Protein AF-A0A225URV4-F1 (afdb_monomer_lite)

pLDDT: mean 76.39, std 14.03, range [32.53, 90.62]

Foldseek 3Di:
DPPPPPQQPDQAADALDQPDDLVVSLVSLLVSCVVVVHDDDQQDLVSLVSSLVRYDPPVVVVSVVCVVPDDSNQSGNNNSSVVSCVPSVVVNVVVVVVVVVVVVVVVVVVVVCCVVDVDPPDDDD

Radius of gyration: 22.77 Å; chains: 1; bounding box: 64×32×61 Å

Structure (mmCIF, N/CA/C/O backbone):
data_AF-A0A225URV4-F1
#
_entry.id   AF-A0A225URV4-F1
#
loop_
_atom_site.group_PDB
_atom_site.id
_atom_site.type_symbol
_atom_site.label_atom_id
_atom_site.label_alt_id
_atom_site.label_comp_id
_atom_site.label_asym_id
_atom_site.label_entity_id
_atom_site.label_seq_id
_atom_site.pdbx_PDB_ins_code
_atom_site.Cartn_x
_atom_site.Cartn_y
_atom_site.Cartn_z
_atom_site.occupancy
_atom_site.B_iso_or_equiv
_atom_site.auth_seq_id
_atom_site.auth_comp_id
_atom_site.auth_asym_id
_atom_site.auth_atom_id
_atom_site.pdbx_PDB_model_num
ATOM 1 N N . MET A 1 1 ? -14.353 -12.196 22.538 1.00 32.53 1 MET A N 1
ATOM 2 C CA . MET A 1 1 ? -13.640 -13.007 21.527 1.00 32.53 1 MET A CA 1
ATOM 3 C C . MET A 1 1 ? -13.315 -12.095 20.354 1.00 32.53 1 MET A C 1
ATOM 5 O O . MET A 1 1 ? -14.232 -11.710 19.645 1.00 32.53 1 MET A O 1
ATOM 9 N N . ALA A 1 2 ? -12.063 -11.655 20.204 1.00 39.47 2 ALA A N 1
ATOM 10 C CA . ALA A 1 2 ? -11.672 -10.851 19.047 1.00 39.47 2 ALA A CA 1
ATOM 11 C C . ALA A 1 2 ? -11.680 -11.767 17.820 1.00 39.47 2 ALA A C 1
ATOM 13 O O . ALA A 1 2 ? -10.947 -12.759 17.798 1.00 39.47 2 ALA A O 1
ATOM 14 N N . ALA A 1 3 ? -12.541 -11.480 16.843 1.00 40.75 3 ALA A N 1
ATOM 15 C CA . ALA A 1 3 ? -12.496 -12.141 15.551 1.00 40.75 3 ALA A CA 1
ATOM 16 C C . ALA A 1 3 ? -11.100 -11.886 14.975 1.00 40.75 3 ALA A C 1
ATOM 18 O O . ALA A 1 3 ? -10.794 -10.780 14.538 1.00 40.75 3 ALA A O 1
ATOM 19 N N . ARG A 1 4 ? -10.214 -12.883 15.068 1.00 48.31 4 ARG A N 1
ATOM 20 C CA . ARG A 1 4 ? -8.919 -12.855 14.394 1.00 48.31 4 ARG A CA 1
ATOM 21 C C . ARG A 1 4 ? -9.237 -12.724 12.914 1.00 48.31 4 ARG A C 1
ATOM 23 O O . ARG A 1 4 ? -9.689 -13.693 12.308 1.00 48.31 4 ARG A O 1
ATOM 30 N N . THR A 1 5 ? -9.073 -11.518 12.376 1.00 53.69 5 THR A N 1
ATOM 31 C CA . THR A 1 5 ? -9.193 -11.220 10.952 1.00 53.69 5 THR A CA 1
ATOM 32 C C . THR A 1 5 ? -8.384 -12.277 10.217 1.00 53.69 5 THR A C 1
ATOM 34 O O . THR A 1 5 ? -7.171 -12.372 10.406 1.00 53.69 5 THR A O 1
ATOM 37 N N . ARG A 1 6 ? -9.066 -13.167 9.495 1.00 56.00 6 ARG A N 1
ATOM 38 C CA . ARG A 1 6 ? -8.436 -14.315 8.847 1.00 56.00 6 ARG A CA 1
ATOM 39 C C . ARG A 1 6 ? -7.643 -13.757 7.672 1.00 56.00 6 ARG A C 1
ATOM 41 O O . ARG A 1 6 ? -8.206 -13.487 6.619 1.00 56.00 6 ARG A O 1
ATOM 48 N N . VAL A 1 7 ? -6.361 -13.483 7.900 1.00 58.94 7 VAL A N 1
ATOM 49 C CA . VAL A 1 7 ? -5.450 -13.025 6.850 1.00 58.94 7 VAL A CA 1
ATOM 50 C C . VAL A 1 7 ? -5.425 -14.119 5.777 1.00 58.94 7 VAL A C 1
ATOM 52 O O . VAL A 1 7 ? -5.193 -15.282 6.129 1.00 58.94 7 VAL A O 1
ATOM 55 N N . PRO A 1 8 ? -5.704 -13.796 4.502 1.00 65.44 8 PRO A N 1
ATOM 56 C CA . PRO A 1 8 ? -5.599 -14.765 3.420 1.00 65.44 8 PRO A CA 1
ATOM 57 C C . PRO A 1 8 ? -4.207 -15.406 3.427 1.00 65.44 8 PRO A C 1
ATOM 59 O O . PRO A 1 8 ? -3.199 -14.710 3.494 1.00 65.44 8 PRO A O 1
ATOM 62 N N . SER A 1 9 ? -4.127 -16.736 3.371 1.00 62.25 9 SER A N 1
ATOM 63 C CA . SER A 1 9 ? -2.851 -17.457 3.503 1.00 62.25 9 SER A CA 1
ATOM 64 C C . SER A 1 9 ? -1.905 -17.279 2.307 1.00 62.25 9 SER A C 1
ATOM 66 O O . SER A 1 9 ? -0.751 -17.686 2.383 1.00 62.25 9 SER A O 1
ATOM 68 N N . SER A 1 10 ? -2.381 -16.695 1.204 1.00 70.81 10 SER A N 1
ATOM 69 C CA . SER A 1 10 ? -1.645 -16.537 -0.054 1.00 70.81 10 SER A CA 1
ATOM 70 C C . SER A 1 10 ? -1.669 -15.090 -0.558 1.00 70.81 10 SER A C 1
ATOM 72 O O . SER A 1 10 ? -2.104 -14.826 -1.680 1.00 70.81 10 SER A O 1
ATOM 74 N N . LEU A 1 11 ? -1.251 -14.135 0.275 1.00 81.00 11 LEU A N 1
ATOM 75 C CA . LEU A 1 11 ? -1.107 -12.749 -0.173 1.00 81.00 11 LEU A CA 1
ATOM 76 C C . LEU A 1 11 ? 0.189 -12.576 -0.983 1.00 81.00 11 LEU A C 1
ATOM 78 O O . LEU A 1 11 ? 1.237 -13.081 -0.565 1.00 81.00 11 LEU A O 1
ATOM 82 N N . PRO A 1 12 ? 0.145 -11.861 -2.119 1.00 84.38 12 PRO A N 1
ATOM 83 C CA . PRO A 1 12 ? 1.344 -11.515 -2.870 1.00 84.38 12 PRO A CA 1
ATOM 84 C C . PRO A 1 12 ? 2.250 -10.618 -2.028 1.00 84.38 12 PRO A C 1
ATOM 86 O O . PRO A 1 12 ? 1.794 -9.645 -1.424 1.00 84.38 12 PRO A O 1
ATOM 89 N N . LYS A 1 13 ? 3.544 -10.935 -1.991 1.00 87.06 13 LYS A N 1
ATOM 90 C CA . LYS A 1 13 ? 4.522 -10.126 -1.262 1.00 87.06 13 LYS A CA 1
ATOM 91 C C . LYS A 1 13 ? 4.886 -8.880 -2.055 1.00 87.06 13 LYS A C 1
ATOM 93 O O . LYS A 1 13 ? 5.213 -8.987 -3.233 1.00 87.06 13 LYS A O 1
ATOM 98 N N . PHE A 1 14 ? 4.910 -7.730 -1.390 1.00 86.94 14 PHE A N 1
ATOM 99 C CA . PHE A 1 14 ? 5.365 -6.475 -1.989 1.00 86.94 14 PHE A CA 1
ATOM 100 C C . PHE A 1 14 ? 6.654 -6.002 -1.347 1.00 86.94 14 PHE A C 1
ATOM 102 O O . PHE A 1 14 ? 6.707 -5.797 -0.135 1.00 86.94 14 PHE A O 1
ATOM 109 N N . THR A 1 15 ? 7.695 -5.819 -2.156 1.00 82.88 15 THR A N 1
ATOM 110 C CA . THR A 1 15 ? 8.992 -5.352 -1.658 1.00 82.88 15 THR A CA 1
ATOM 111 C C . THR A 1 15 ? 9.175 -3.847 -1.832 1.00 82.88 15 THR A C 1
ATOM 113 O O . THR A 1 15 ? 9.977 -3.250 -1.116 1.00 82.88 15 THR A O 1
ATOM 116 N N . GLY A 1 16 ? 8.418 -3.214 -2.734 1.00 79.69 16 GLY A N 1
ATOM 117 C CA . GLY A 1 16 ? 8.551 -1.794 -3.061 1.00 79.69 16 GLY A CA 1
ATOM 118 C C . GLY A 1 16 ? 9.804 -1.489 -3.882 1.00 79.69 16 GLY A C 1
ATOM 119 O O . GLY A 1 16 ? 10.338 -0.382 -3.810 1.00 79.69 16 GLY A O 1
ATOM 120 N N . LYS A 1 17 ? 10.323 -2.482 -4.615 1.00 76.94 17 LYS A N 1
ATOM 121 C CA . LYS A 1 17 ? 11.524 -2.337 -5.448 1.00 76.94 17 LYS A CA 1
ATOM 122 C C . LYS A 1 17 ? 11.180 -1.782 -6.829 1.00 76.94 17 LYS A C 1
ATOM 124 O O . LYS A 1 17 ? 10.041 -1.815 -7.282 1.00 76.94 17 LYS A O 1
ATOM 129 N N . LYS A 1 18 ? 12.211 -1.303 -7.533 1.00 63.19 18 LYS A N 1
ATOM 130 C CA . LYS A 1 18 ? 12.106 -0.864 -8.929 1.00 63.19 18 LYS A CA 1
ATOM 131 C C . LYS A 1 18 ? 11.649 -2.038 -9.803 1.00 63.19 18 LYS A C 1
ATOM 133 O O . LYS A 1 18 ? 12.398 -2.997 -9.965 1.00 63.19 18 LYS A O 1
ATOM 138 N N . GLY A 1 19 ? 10.438 -1.940 -10.346 1.00 65.88 19 GLY A N 1
ATOM 139 C CA . GLY A 1 19 ? 9.797 -2.996 -11.137 1.00 65.88 19 GLY A CA 1
ATOM 140 C C . GLY A 1 19 ? 8.594 -3.654 -10.457 1.00 65.88 19 GLY A C 1
ATOM 141 O O . GLY A 1 19 ? 7.821 -4.297 -11.155 1.00 65.88 19 GLY A O 1
ATOM 142 N N . ASP A 1 20 ? 8.391 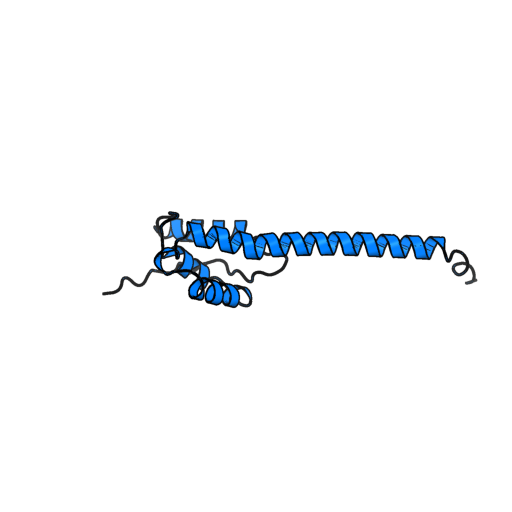-3.443 -9.151 1.00 75.69 20 ASP A N 1
ATOM 143 C CA . ASP A 1 20 ? 7.138 -3.828 -8.498 1.00 75.69 20 ASP A CA 1
ATOM 144 C C . ASP A 1 20 ? 6.027 -2.875 -8.976 1.00 75.69 20 ASP A C 1
ATOM 146 O O . ASP A 1 20 ? 6.122 -1.653 -8.806 1.00 75.69 20 ASP A O 1
ATOM 150 N N . ASP A 1 21 ? 4.971 -3.425 -9.579 1.00 82.44 21 ASP A N 1
ATOM 151 C CA . ASP A 1 21 ? 3.780 -2.656 -9.929 1.00 82.44 21 ASP A CA 1
ATOM 152 C C . ASP A 1 21 ? 2.853 -2.584 -8.711 1.00 82.44 21 ASP A C 1
ATOM 154 O O . ASP A 1 21 ? 2.195 -3.546 -8.309 1.00 82.44 21 ASP A O 1
ATOM 158 N N . VAL A 1 22 ? 2.831 -1.407 -8.092 1.00 85.31 22 VAL A N 1
ATOM 159 C CA . VAL A 1 22 ? 2.021 -1.139 -6.906 1.00 85.31 22 VAL A CA 1
ATOM 160 C C . VAL A 1 22 ? 0.516 -1.240 -7.188 1.00 85.31 22 VAL A C 1
ATOM 162 O O . VAL A 1 22 ? -0.239 -1.656 -6.308 1.00 85.31 22 VAL A O 1
ATOM 165 N N . ARG A 1 23 ? 0.065 -0.909 -8.406 1.00 87.38 23 ARG A N 1
ATOM 166 C CA . ARG A 1 23 ? -1.350 -1.005 -8.794 1.00 87.38 23 ARG A CA 1
ATOM 167 C C . ARG A 1 23 ? -1.747 -2.460 -8.964 1.00 87.38 23 ARG A C 1
ATOM 169 O O . ARG A 1 23 ? -2.799 -2.862 -8.469 1.00 87.38 23 ARG A O 1
ATOM 176 N N . GLU A 1 24 ? -0.895 -3.243 -9.622 1.00 88.00 24 GLU A N 1
ATOM 177 C CA . GLU A 1 24 ? -1.102 -4.683 -9.763 1.00 88.00 24 GLU A CA 1
ATOM 178 C C . GLU A 1 24 ? -1.137 -5.364 -8.392 1.00 88.00 24 GLU A C 1
ATOM 180 O O . GLU A 1 24 ? -2.053 -6.135 -8.103 1.00 88.00 24 GLU A O 1
ATOM 185 N N . TRP A 1 25 ? -0.192 -5.030 -7.512 1.00 89.50 25 TRP A N 1
ATOM 186 C CA . TRP A 1 25 ? -0.156 -5.593 -6.168 1.00 89.50 25 TRP A CA 1
ATOM 187 C C . TRP A 1 25 ? -1.418 -5.257 -5.360 1.00 89.50 25 TRP A C 1
ATOM 189 O O . TRP A 1 25 ? -2.033 -6.159 -4.786 1.00 89.50 25 TRP A O 1
ATOM 199 N N . LEU A 1 26 ? -1.856 -3.991 -5.357 1.00 89.88 26 LEU A N 1
ATOM 200 C CA . LEU A 1 26 ? -3.103 -3.586 -4.697 1.00 89.88 26 LEU A CA 1
ATOM 201 C C . LEU A 1 26 ? -4.305 -4.370 -5.239 1.00 89.88 26 LEU A C 1
ATOM 203 O O . LEU A 1 26 ? -5.111 -4.871 -4.456 1.00 89.88 26 LEU A O 1
ATOM 207 N N . PHE A 1 27 ? -4.391 -4.540 -6.558 1.00 88.88 27 PHE A N 1
ATOM 208 C CA . PHE A 1 27 ? -5.463 -5.305 -7.191 1.00 88.88 27 PHE A CA 1
ATOM 209 C C . PHE A 1 27 ? -5.458 -6.783 -6.770 1.00 88.88 27 PHE A C 1
ATOM 211 O O . PHE A 1 27 ? -6.510 -7.356 -6.475 1.00 88.88 27 PHE A O 1
ATOM 218 N N . GLN A 1 28 ? -4.283 -7.409 -6.681 1.00 88.75 28 GLN A N 1
ATOM 219 C CA . GLN A 1 28 ? -4.162 -8.792 -6.215 1.00 88.75 28 GLN A CA 1
ATOM 220 C C . GLN A 1 28 ? -4.567 -8.943 -4.737 1.00 88.75 28 GLN A C 1
ATOM 222 O O . GLN A 1 28 ? -5.227 -9.925 -4.388 1.00 88.75 28 GLN A O 1
ATOM 227 N N . ILE A 1 29 ? -4.237 -7.967 -3.880 1.00 88.38 29 ILE A N 1
ATOM 228 C CA . ILE A 1 29 ? -4.695 -7.925 -2.481 1.00 88.38 29 ILE A CA 1
ATOM 229 C C . ILE A 1 29 ? -6.221 -7.799 -2.414 1.00 88.38 29 ILE A C 1
ATOM 231 O O . ILE A 1 29 ? -6.864 -8.574 -1.703 1.00 88.38 29 ILE A O 1
ATOM 235 N N . GLU A 1 30 ? -6.822 -6.876 -3.171 1.00 89.94 30 GLU A N 1
ATOM 236 C CA . GLU A 1 30 ? -8.282 -6.710 -3.224 1.00 89.94 30 GLU A CA 1
ATOM 237 C C . GLU A 1 30 ? -8.975 -7.995 -3.687 1.00 89.94 30 GLU A C 1
ATOM 239 O O . GLU A 1 30 ? -9.971 -8.414 -3.094 1.00 89.94 30 GLU A O 1
ATOM 244 N N . ASN A 1 31 ? -8.427 -8.659 -4.707 1.00 88.56 31 ASN A N 1
ATOM 245 C CA . ASN A 1 31 ? -8.964 -9.915 -5.214 1.00 88.56 31 ASN A CA 1
ATOM 246 C C . ASN A 1 31 ? -8.849 -11.050 -4.183 1.00 88.56 31 ASN A C 1
ATOM 248 O O . ASN A 1 31 ? -9.826 -11.756 -3.933 1.00 88.56 31 ASN A O 1
ATOM 252 N N . ALA A 1 32 ? -7.695 -11.195 -3.524 1.00 86.75 32 ALA A N 1
ATOM 253 C CA . ALA A 1 32 ? -7.506 -12.183 -2.462 1.00 86.75 32 ALA A CA 1
ATOM 254 C C . ALA A 1 32 ? -8.479 -11.945 -1.296 1.00 86.75 32 ALA A C 1
ATOM 256 O O . ALA A 1 32 ? -9.126 -12.880 -0.822 1.00 86.75 32 ALA A O 1
ATOM 257 N N . CYS A 1 33 ? -8.646 -10.695 -0.869 1.00 86.88 33 CYS A N 1
ATOM 258 C CA . CYS A 1 33 ? -9.605 -10.316 0.165 1.00 86.88 33 CYS A CA 1
ATOM 259 C C . CYS A 1 33 ? -11.053 -10.614 -0.262 1.00 86.88 33 CYS A C 1
ATOM 261 O O . CYS A 1 33 ? -11.806 -11.207 0.513 1.00 86.88 33 CYS A O 1
ATOM 263 N N . ARG A 1 34 ? -11.425 -10.305 -1.511 1.00 86.25 34 ARG A N 1
ATOM 264 C CA . ARG A 1 34 ? -12.757 -10.590 -2.070 1.00 86.25 34 ARG A CA 1
ATOM 265 C C . ARG A 1 34 ? -13.066 -12.089 -2.101 1.00 86.25 34 ARG A C 1
ATOM 267 O O . ARG A 1 34 ? -14.154 -12.483 -1.691 1.00 86.25 34 ARG A O 1
ATOM 274 N N . ILE A 1 35 ? -12.111 -12.923 -2.522 1.00 85.88 35 ILE A N 1
ATOM 275 C CA . ILE A 1 35 ? -12.247 -14.394 -2.530 1.00 85.88 35 ILE A CA 1
ATOM 276 C C . ILE A 1 35 ? -12.462 -14.939 -1.108 1.00 85.88 35 ILE A C 1
ATOM 278 O O . ILE A 1 35 ? -13.188 -15.911 -0.918 1.00 85.88 35 ILE A O 1
ATOM 282 N N . ASN A 1 36 ? -11.884 -14.286 -0.098 1.00 82.19 36 ASN A N 1
ATOM 283 C CA . ASN A 1 36 ? -12.049 -14.647 1.313 1.00 82.19 36 ASN A CA 1
ATOM 284 C C . ASN A 1 36 ? -13.304 -14.030 1.967 1.00 82.19 36 ASN A C 1
ATOM 286 O O . ASN A 1 36 ? -13.475 -14.138 3.181 1.00 82.19 36 ASN A O 1
ATOM 290 N N . GLY A 1 37 ?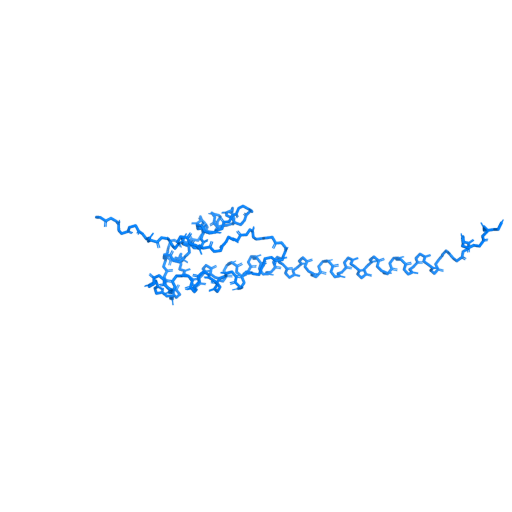 -14.185 -13.391 1.188 1.00 82.88 37 GLY A N 1
ATOM 291 C CA . GLY A 1 37 ? -15.429 -12.791 1.681 1.00 82.88 37 GLY A CA 1
ATOM 292 C C . GLY A 1 37 ? -15.243 -11.461 2.418 1.00 82.88 37 GLY A C 1
ATOM 293 O O . GLY A 1 37 ? -16.161 -11.007 3.100 1.00 82.88 37 GLY A O 1
ATOM 294 N N . ILE A 1 38 ? -14.074 -10.824 2.301 1.00 84.88 38 ILE A N 1
ATOM 295 C CA . ILE A 1 38 ? -13.809 -9.507 2.885 1.00 84.88 38 ILE A CA 1
ATOM 296 C C . ILE A 1 38 ? -14.369 -8.439 1.945 1.00 84.88 38 ILE A C 1
ATOM 298 O O . ILE A 1 38 ? -14.056 -8.402 0.753 1.00 84.88 38 ILE A O 1
ATOM 302 N N . ARG A 1 39 ? -15.201 -7.548 2.490 1.00 84.94 39 ARG A N 1
ATOM 303 C CA . ARG A 1 39 ? -15.822 -6.461 1.728 1.00 84.94 39 ARG A CA 1
ATOM 304 C C . ARG A 1 39 ? -14.769 -5.408 1.363 1.00 84.94 39 ARG A C 1
ATOM 306 O O . ARG A 1 39 ? -14.146 -4.825 2.249 1.00 84.94 39 ARG A O 1
ATOM 313 N N . ILE A 1 40 ? -14.561 -5.185 0.064 1.00 87.12 40 ILE A N 1
ATOM 314 C CA . ILE A 1 40 ? -13.612 -4.185 -0.448 1.00 87.12 40 ILE A CA 1
ATOM 315 C C . ILE A 1 40 ? -14.313 -2.834 -0.507 1.00 87.12 40 ILE A C 1
ATOM 317 O O . ILE A 1 40 ? -15.019 -2.543 -1.467 1.00 87.12 40 ILE A O 1
ATOM 321 N N . GLU A 1 41 ? -14.149 -2.045 0.548 1.00 88.69 41 GLU A N 1
ATOM 322 C CA . GLU A 1 41 ? -14.712 -0.702 0.665 1.00 88.69 41 GLU A CA 1
ATOM 323 C C . GLU A 1 41 ? -13.661 0.264 1.168 1.00 88.69 41 GLU A C 1
ATOM 325 O O . GLU A 1 41 ? -12.814 -0.098 1.984 1.00 88.69 41 GLU A O 1
ATOM 330 N N . ASP A 1 42 ? -13.761 1.512 0.725 1.00 86.31 42 ASP A N 1
ATOM 331 C CA . ASP A 1 42 ? -12.788 2.546 1.057 1.00 86.31 42 ASP A CA 1
ATOM 332 C C . ASP A 1 42 ? -12.736 2.819 2.555 1.00 86.31 42 ASP A C 1
ATOM 334 O O . ASP A 1 42 ? -11.653 3.045 3.074 1.00 86.31 42 ASP A O 1
ATOM 338 N N . ALA A 1 43 ? -13.866 2.701 3.257 1.00 86.50 43 ALA A N 1
ATOM 339 C CA . ALA A 1 43 ? -13.967 2.859 4.707 1.00 86.50 43 ALA A CA 1
ATOM 340 C C . ALA A 1 43 ? -13.449 1.646 5.510 1.00 86.50 43 ALA A C 1
ATOM 342 O O . ALA A 1 43 ? -13.433 1.685 6.740 1.00 86.50 43 ALA A O 1
ATOM 343 N N . ASN A 1 44 ? -13.044 0.551 4.855 1.00 86.00 44 ASN A N 1
ATOM 344 C CA . ASN A 1 44 ? -12.625 -0.661 5.552 1.00 86.00 44 ASN A CA 1
ATOM 345 C C . ASN A 1 44 ? -11.245 -0.473 6.203 1.00 86.00 44 ASN A C 1
ATOM 347 O O . ASN A 1 44 ? -10.236 -0.305 5.517 1.00 86.00 44 ASN A O 1
ATOM 351 N N . SER A 1 45 ? -11.199 -0.559 7.532 1.00 85.56 45 SER A N 1
ATOM 352 C CA . SER A 1 45 ? -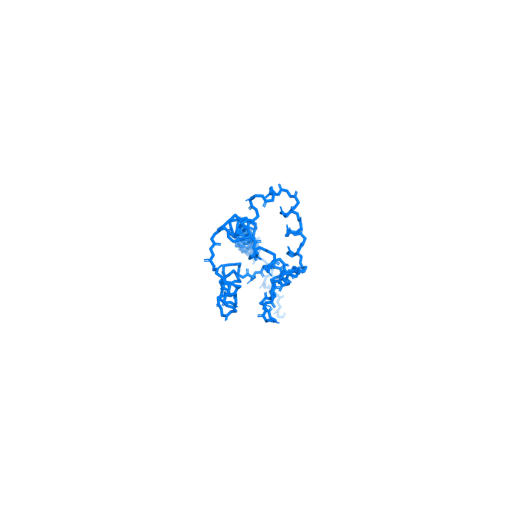9.977 -0.411 8.329 1.00 85.56 45 SER A CA 1
ATOM 353 C C . SER A 1 45 ? -9.154 -1.693 8.488 1.00 85.56 45 SER A C 1
ATOM 355 O O . SER A 1 45 ? -8.019 -1.659 8.961 1.00 85.56 45 SER A O 1
ATOM 357 N N . GLN A 1 46 ? -9.684 -2.844 8.070 1.00 85.25 46 GLN A N 1
ATOM 358 C CA . GLN A 1 46 ? -8.983 -4.127 8.141 1.00 85.25 46 GLN A CA 1
ATOM 359 C C . GLN A 1 46 ? -8.059 -4.352 6.938 1.00 85.25 46 GLN A C 1
ATOM 361 O O . GLN A 1 46 ? -7.026 -5.010 7.075 1.00 85.25 46 GLN A O 1
ATOM 366 N N . LEU A 1 47 ? -8.403 -3.801 5.769 1.00 87.19 47 LEU A N 1
ATOM 367 C CA . LEU A 1 47 ? -7.628 -3.984 4.536 1.00 87.19 47 LEU A CA 1
ATOM 368 C C . LEU A 1 47 ? -6.202 -3.416 4.617 1.00 87.19 47 LEU A C 1
ATOM 370 O O . LEU A 1 47 ? -5.289 -4.140 4.218 1.00 87.19 47 LEU A O 1
ATOM 374 N N . PRO A 1 48 ? -5.953 -2.214 5.183 1.00 88.88 48 PRO A N 1
ATOM 375 C CA . PRO A 1 48 ? -4.589 -1.720 5.376 1.00 88.88 48 PRO A CA 1
ATOM 376 C C . PRO A 1 48 ? -3.731 -2.666 6.223 1.00 88.88 48 PRO A C 1
ATOM 378 O O . PRO A 1 48 ? -2.569 -2.893 5.903 1.00 88.88 48 PRO A O 1
ATOM 381 N N . GLY A 1 49 ? -4.302 -3.282 7.265 1.00 87.56 49 GLY A N 1
ATOM 382 C CA . GLY A 1 49 ? -3.591 -4.256 8.100 1.00 87.56 49 GLY A CA 1
ATOM 383 C C . GLY A 1 49 ? -3.247 -5.550 7.356 1.00 87.56 49 GLY A C 1
ATOM 384 O O . GLY A 1 49 ? -2.148 -6.083 7.509 1.00 87.56 49 GLY A O 1
ATOM 385 N N . ILE A 1 50 ? -4.158 -6.035 6.508 1.00 87.88 50 ILE A N 1
ATOM 386 C CA . ILE A 1 50 ? -3.921 -7.207 5.652 1.00 87.88 50 ILE A CA 1
ATOM 387 C C . ILE A 1 50 ? -2.832 -6.897 4.620 1.00 87.88 50 ILE A C 1
ATOM 389 O O . ILE A 1 50 ? -1.881 -7.666 4.484 1.00 87.88 50 ILE A O 1
ATOM 393 N N . ALA A 1 51 ? -2.928 -5.752 3.946 1.00 88.00 51 ALA A N 1
ATOM 394 C CA . ALA A 1 51 ? -1.928 -5.297 2.987 1.00 88.00 51 ALA A CA 1
ATOM 395 C C . ALA A 1 51 ? -0.553 -5.115 3.651 1.00 88.00 51 ALA A C 1
ATOM 397 O O . ALA A 1 51 ? 0.446 -5.620 3.143 1.00 88.00 51 ALA A O 1
ATOM 398 N N . GLY A 1 52 ? -0.508 -4.494 4.834 1.00 87.69 52 GLY A N 1
ATOM 399 C CA . GLY A 1 52 ? 0.710 -4.330 5.628 1.00 87.69 52 GLY A CA 1
ATOM 400 C C . GLY A 1 52 ? 1.355 -5.658 6.028 1.00 87.69 52 GLY A C 1
ATOM 401 O O . GLY A 1 52 ? 2.578 -5.768 6.015 1.00 87.69 52 GLY A O 1
ATOM 402 N N . SER A 1 53 ? 0.561 -6.702 6.298 1.00 86.88 53 SER A N 1
ATOM 403 C CA . SER A 1 53 ? 1.090 -8.050 6.574 1.00 86.88 53 SER A CA 1
ATOM 404 C C . SER A 1 53 ? 1.752 -8.718 5.360 1.00 86.88 53 SER A C 1
ATOM 406 O O . SER A 1 53 ? 2.596 -9.597 5.523 1.00 86.88 53 SER A O 1
ATOM 408 N N . ALA A 1 54 ? 1.387 -8.289 4.149 1.00 88.12 54 ALA A N 1
ATOM 409 C CA . ALA A 1 54 ? 1.946 -8.770 2.889 1.00 88.12 54 ALA A CA 1
ATOM 410 C C . ALA A 1 54 ? 3.113 -7.904 2.374 1.00 88.12 54 ALA A C 1
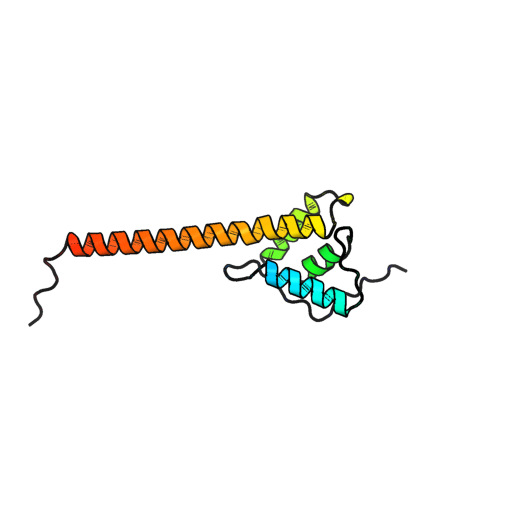ATOM 412 O O . ALA A 1 54 ? 3.768 -8.263 1.393 1.00 88.12 54 ALA A O 1
ATOM 413 N N . MET A 1 55 ? 3.404 -6.777 3.027 1.00 89.00 55 MET A N 1
ATOM 414 C CA . MET A 1 55 ? 4.566 -5.949 2.714 1.00 89.00 55 MET A CA 1
ATOM 415 C C . MET A 1 55 ? 5.836 -6.544 3.331 1.00 89.00 55 MET A C 1
ATOM 417 O O . MET A 1 55 ? 5.930 -6.755 4.539 1.00 89.00 55 MET A O 1
ATOM 421 N N . ASP A 1 56 ? 6.841 -6.783 2.495 1.00 87.38 56 ASP A N 1
ATOM 422 C CA . ASP A 1 56 ? 8.165 -7.255 2.898 1.00 87.38 56 ASP A CA 1
ATOM 423 C C . ASP A 1 56 ? 9.147 -6.073 3.004 1.00 87.38 56 ASP A C 1
ATOM 425 O O . ASP A 1 56 ? 8.833 -4.932 2.656 1.00 87.38 56 ASP A O 1
ATOM 429 N N . LYS A 1 57 ? 10.359 -6.305 3.507 1.00 83.88 57 LYS A N 1
ATOM 430 C CA . LYS A 1 57 ? 11.398 -5.265 3.568 1.00 83.88 57 LYS A CA 1
ATOM 431 C C . LYS A 1 57 ? 11.885 -4.928 2.145 1.00 83.88 57 LYS A C 1
ATOM 433 O O . LYS A 1 57 ? 12.216 -5.852 1.397 1.00 83.88 57 LYS A O 1
ATOM 438 N N . PRO A 1 58 ? 12.026 -3.640 1.766 1.00 77.75 58 PRO A N 1
ATOM 439 C CA . PRO A 1 58 ? 11.919 -2.420 2.587 1.00 77.75 58 PRO A CA 1
ATOM 440 C C . PRO A 1 58 ? 10.516 -1.800 2.760 1.00 77.75 58 PRO A C 1
ATOM 442 O O . PRO A 1 58 ? 10.365 -0.937 3.625 1.00 77.75 58 PRO A O 1
ATOM 445 N N . ALA A 1 59 ? 9.501 -2.204 1.990 1.00 84.25 59 ALA A N 1
ATOM 446 C CA . ALA A 1 59 ? 8.161 -1.598 2.020 1.00 84.25 59 ALA A CA 1
ATOM 447 C C . ALA A 1 59 ? 7.481 -1.622 3.402 1.00 84.25 59 ALA A C 1
ATOM 449 O O . ALA A 1 59 ? 6.774 -0.678 3.761 1.00 84.25 59 ALA A O 1
ATOM 450 N N . SER A 1 60 ? 7.746 -2.642 4.221 1.00 85.75 60 SER A N 1
ATOM 451 C CA . SER A 1 60 ? 7.216 -2.717 5.590 1.00 85.75 60 SER A CA 1
ATOM 452 C C . SER A 1 60 ? 7.647 -1.546 6.484 1.00 85.75 60 SER A C 1
ATOM 454 O O . SER A 1 60 ? 6.887 -1.133 7.357 1.00 85.75 60 SER A O 1
ATOM 456 N N . GLY A 1 61 ? 8.823 -0.952 6.248 1.00 87.50 61 GLY A N 1
ATOM 457 C CA . GLY A 1 61 ? 9.272 0.236 6.981 1.00 87.50 61 GLY A CA 1
ATOM 458 C C . GLY A 1 61 ? 8.414 1.468 6.686 1.00 87.50 61 GLY A C 1
ATOM 459 O O . GLY A 1 61 ? 8.097 2.236 7.593 1.00 87.50 61 GLY A O 1
ATOM 460 N N . TRP A 1 62 ? 7.977 1.618 5.434 1.00 88.75 62 TRP A N 1
ATOM 461 C CA . TRP A 1 62 ? 7.049 2.674 5.043 1.00 88.75 62 TRP A CA 1
ATOM 462 C C . TRP A 1 62 ? 5.665 2.472 5.670 1.00 88.75 62 TRP A C 1
ATOM 464 O O . TRP A 1 62 ? 5.094 3.427 6.188 1.00 88.75 62 TRP A O 1
ATOM 474 N N . PHE A 1 63 ? 5.156 1.234 5.700 1.00 88.06 63 PHE A N 1
ATOM 475 C CA . PHE A 1 63 ? 3.866 0.928 6.331 1.00 88.06 63 PHE A CA 1
ATOM 476 C C . PHE A 1 63 ? 3.841 1.320 7.810 1.00 88.06 63 PHE A C 1
ATOM 478 O O . PHE A 1 63 ? 2.900 1.967 8.266 1.00 88.06 63 PHE A O 1
ATOM 485 N N . LEU A 1 64 ? 4.902 0.974 8.547 1.00 87.19 64 LEU A N 1
ATOM 486 C CA . LEU A 1 64 ? 5.039 1.347 9.954 1.00 87.19 64 LEU A CA 1
ATOM 487 C C . LEU A 1 64 ? 5.069 2.868 10.129 1.00 87.19 64 LEU A C 1
ATOM 489 O O . LEU A 1 64 ? 4.408 3.389 11.025 1.00 87.19 64 LEU A O 1
ATOM 493 N N . HIS A 1 65 ? 5.784 3.580 9.253 1.00 88.94 65 HIS A N 1
ATOM 494 C CA . HIS A 1 65 ? 5.807 5.040 9.262 1.00 88.94 65 HIS A CA 1
ATOM 495 C C . HIS A 1 65 ? 4.414 5.632 9.015 1.00 88.94 65 HIS A C 1
ATOM 497 O O . HIS A 1 65 ? 3.943 6.399 9.850 1.00 88.94 65 HIS A O 1
ATOM 503 N N . TRP A 1 66 ? 3.727 5.207 7.949 1.00 88.38 66 TRP A N 1
ATOM 504 C CA . TRP A 1 66 ? 2.366 5.646 7.622 1.00 88.38 66 TRP A CA 1
ATOM 505 C C . TRP A 1 66 ? 1.399 5.404 8.787 1.00 88.38 66 TRP A C 1
ATOM 507 O O . TRP A 1 66 ? 0.741 6.335 9.242 1.00 88.38 66 TRP A O 1
ATOM 517 N N . SER A 1 67 ? 1.402 4.193 9.355 1.00 85.69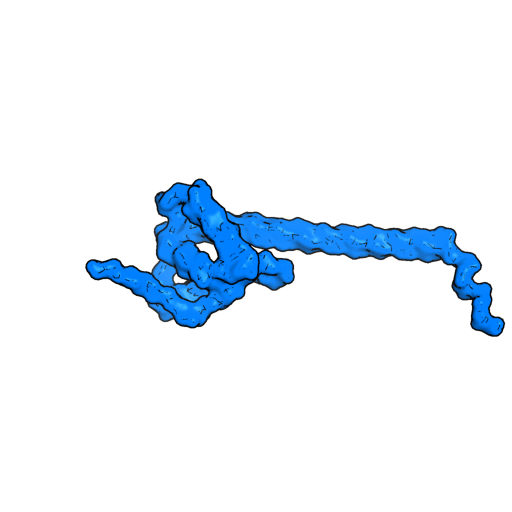 67 SER A N 1
ATOM 518 C CA . SER A 1 67 ? 0.532 3.829 10.484 1.00 85.69 67 SER A CA 1
ATOM 519 C C . SER A 1 67 ? 0.791 4.631 11.767 1.00 85.69 67 SER A C 1
ATOM 521 O O . SER A 1 67 ? -0.064 4.674 12.647 1.00 85.69 67 SER A O 1
ATOM 523 N N . SER A 1 68 ? 1.977 5.235 11.892 1.00 87.00 68 SER A N 1
ATOM 524 C CA . SER A 1 68 ? 2.362 6.080 13.026 1.00 87.00 68 SER A CA 1
ATOM 525 C C . SER A 1 68 ? 2.006 7.553 12.792 1.00 87.00 68 SER A C 1
ATOM 527 O O . SER A 1 68 ? 1.695 8.276 13.735 1.00 87.00 68 SER A O 1
ATOM 529 N N . THR A 1 69 ? 2.054 8.012 11.538 1.00 85.56 69 THR A N 1
ATOM 530 C CA . THR A 1 69 ? 1.794 9.413 11.170 1.00 85.56 69 THR A CA 1
ATOM 531 C C . THR A 1 69 ? 0.329 9.714 10.872 1.00 85.56 69 THR A C 1
ATOM 533 O O . THR A 1 69 ? -0.089 10.864 10.987 1.00 85.56 69 THR A O 1
ATOM 536 N N . THR A 1 70 ? -0.445 8.711 10.467 1.00 81.81 70 THR A N 1
ATOM 537 C CA . THR A 1 70 ? -1.854 8.858 10.091 1.00 81.81 70 THR A CA 1
ATOM 538 C C . THR A 1 70 ? -2.749 8.644 11.314 1.00 81.81 70 THR A C 1
ATOM 540 O O . THR A 1 70 ? -2.445 7.834 12.193 1.00 81.81 70 THR A O 1
ATOM 543 N N . ARG A 1 71 ? -3.848 9.403 11.435 1.00 82.44 71 ARG A N 1
ATOM 544 C CA . ARG A 1 71 ? -4.768 9.236 12.571 1.00 82.44 71 ARG A CA 1
ATOM 545 C C . ARG A 1 71 ? -5.502 7.904 12.423 1.00 82.44 71 ARG A C 1
ATOM 547 O O . ARG A 1 71 ? -5.819 7.484 11.316 1.00 82.44 71 ARG A O 1
ATOM 554 N N . VAL A 1 72 ? -5.851 7.256 13.536 1.00 76.44 72 VAL A N 1
ATOM 555 C CA . VAL A 1 72 ? -6.501 5.928 13.500 1.00 76.44 72 VAL A CA 1
ATOM 556 C C . VAL A 1 72 ? -7.840 5.935 12.744 1.00 76.44 72 VAL A C 1
ATOM 558 O O . VAL A 1 72 ? -8.228 4.933 12.153 1.00 76.44 72 VAL A O 1
ATOM 561 N N . GLU A 1 73 ? -8.526 7.080 12.740 1.00 78.81 73 GLU A N 1
ATOM 562 C CA . GLU A 1 73 ? -9.775 7.341 12.010 1.00 78.81 73 GLU A CA 1
ATOM 563 C C . GLU A 1 73 ? -9.565 7.359 10.486 1.00 78.81 73 GLU A C 1
ATOM 565 O O . GLU A 1 73 ? -10.475 7.054 9.722 1.00 78.81 73 GLU A O 1
ATOM 570 N N . GLU A 1 74 ? -8.347 7.677 10.046 1.00 83.50 74 GLU A N 1
ATOM 571 C CA . GLU A 1 74 ? -7.930 7.766 8.648 1.00 83.50 74 GLU A CA 1
ATOM 572 C C . GLU A 1 74 ? -7.261 6.469 8.163 1.00 83.50 74 GLU A C 1
ATOM 574 O O . GLU A 1 74 ? -6.904 6.367 6.989 1.00 83.50 74 GLU A O 1
ATOM 579 N N . HIS A 1 75 ? -7.135 5.443 9.020 1.00 85.38 75 HIS A N 1
ATOM 580 C CA . HIS A 1 75 ? -6.632 4.105 8.668 1.00 85.38 75 HIS A CA 1
ATOM 581 C C . HIS A 1 75 ? -7.657 3.303 7.860 1.00 85.38 75 HIS A C 1
ATOM 583 O O . HIS A 1 75 ? -8.036 2.187 8.211 1.00 85.38 75 HIS A O 1
ATOM 589 N N . THR A 1 76 ? -8.120 3.893 6.770 1.00 90.56 76 THR A N 1
ATOM 590 C CA . THR A 1 76 ? -9.114 3.338 5.863 1.00 90.56 76 THR A CA 1
ATOM 591 C C . THR A 1 76 ? -8.435 2.883 4.572 1.00 90.56 76 THR A C 1
ATOM 593 O O . THR A 1 76 ? -7.345 3.345 4.219 1.00 90.56 76 THR A O 1
ATOM 596 N N . TRP A 1 77 ? -9.056 1.944 3.861 1.00 90.44 77 TRP A N 1
ATOM 597 C CA . TRP A 1 77 ? -8.521 1.412 2.609 1.00 90.44 77 TRP A CA 1
ATOM 598 C C . TRP A 1 77 ? -8.311 2.490 1.540 1.00 90.44 77 TRP A C 1
ATOM 600 O O . TRP A 1 77 ? -7.301 2.466 0.836 1.00 90.44 77 TRP A O 1
ATOM 610 N N . GLY A 1 78 ? -9.225 3.460 1.449 1.00 90.31 78 GLY A N 1
ATOM 611 C CA . GLY A 1 78 ? -9.125 4.574 0.504 1.00 90.31 78 GLY A CA 1
ATOM 612 C C . GLY A 1 78 ? -7.850 5.394 0.708 1.00 90.31 78 GLY A C 1
ATOM 613 O O . GLY A 1 78 ? -7.056 5.533 -0.223 1.00 90.31 78 GLY A O 1
ATOM 614 N N . ILE A 1 79 ? -7.618 5.845 1.945 1.00 90.00 79 ILE A N 1
ATOM 615 C CA . ILE A 1 79 ? -6.446 6.652 2.319 1.00 90.00 79 ILE A CA 1
ATOM 616 C C . ILE A 1 79 ? -5.154 5.852 2.153 1.00 90.00 79 ILE A C 1
ATOM 618 O O . ILE A 1 79 ? -4.166 6.365 1.626 1.00 90.00 79 ILE A O 1
ATOM 622 N N . PHE A 1 80 ? -5.159 4.577 2.550 1.00 90.19 80 PHE A N 1
ATOM 623 C CA . PHE A 1 80 ? -4.003 3.702 2.383 1.00 90.19 80 PHE A CA 1
ATOM 624 C C . PHE A 1 80 ? -3.585 3.572 0.913 1.00 90.19 80 PHE A C 1
ATOM 626 O O . PHE A 1 80 ? -2.407 3.746 0.599 1.00 90.19 80 PHE A O 1
ATOM 633 N N . ARG A 1 81 ? -4.535 3.308 0.002 1.00 90.62 81 ARG A N 1
ATOM 634 C CA . ARG A 1 81 ? -4.243 3.197 -1.438 1.00 90.62 81 ARG A CA 1
ATOM 635 C C . ARG A 1 81 ? -3.646 4.479 -1.997 1.00 90.62 81 ARG A C 1
ATOM 637 O O . ARG A 1 81 ? -2.660 4.407 -2.720 1.00 90.62 81 ARG A O 1
ATOM 644 N N . GLU A 1 82 ? -4.214 5.630 -1.650 1.00 90.00 82 GLU A N 1
ATOM 645 C CA . GLU A 1 82 ? -3.702 6.928 -2.096 1.00 90.00 82 GLU A CA 1
ATOM 646 C C . GLU A 1 82 ? -2.241 7.128 -1.671 1.00 90.00 82 GLU A C 1
ATOM 648 O O . GLU A 1 82 ? -1.385 7.416 -2.506 1.00 90.00 82 GLU A O 1
ATOM 653 N N . HIS A 1 83 ? -1.929 6.868 -0.400 1.00 88.94 83 HIS A N 1
ATOM 654 C CA . HIS A 1 83 ? -0.579 7.028 0.141 1.00 88.94 83 HIS A CA 1
ATOM 655 C C . HIS A 1 83 ? 0.416 6.017 -0.448 1.00 88.94 83 HIS A C 1
ATOM 657 O O . HIS A 1 83 ? 1.554 6.379 -0.761 1.00 88.94 83 HIS A O 1
ATOM 663 N N . VAL A 1 84 ? -0.003 4.761 -0.628 1.00 87.94 84 VAL A N 1
ATOM 664 C CA . VAL A 1 84 ? 0.806 3.705 -1.256 1.00 87.94 84 VAL A CA 1
ATOM 665 C C . VAL A 1 84 ? 1.148 4.073 -2.698 1.00 87.94 84 VAL A C 1
ATOM 667 O O . VAL A 1 84 ? 2.317 4.012 -3.087 1.00 87.94 84 VAL A O 1
ATOM 670 N N . LEU A 1 85 ? 0.149 4.483 -3.485 1.00 86.88 85 LEU A N 1
ATOM 671 C CA . LEU A 1 85 ? 0.354 4.915 -4.866 1.00 86.88 85 LEU A CA 1
ATOM 672 C C . LEU A 1 85 ? 1.266 6.142 -4.898 1.00 86.88 85 LEU A C 1
ATOM 674 O O . LEU A 1 85 ? 2.288 6.130 -5.578 1.00 86.88 85 LEU A O 1
ATOM 678 N N . GLN A 1 86 ? 0.994 7.161 -4.085 1.00 85.19 86 GLN A N 1
ATOM 679 C CA . GLN A 1 86 ? 1.825 8.360 -4.036 1.00 85.19 86 GLN A CA 1
ATOM 680 C C . GLN A 1 86 ? 3.284 8.055 -3.671 1.00 85.19 86 GLN A C 1
ATOM 682 O O . GLN A 1 86 ? 4.190 8.649 -4.251 1.00 85.19 86 GLN A O 1
ATOM 687 N N . HIS A 1 87 ? 3.548 7.137 -2.740 1.00 83.88 87 HIS A N 1
ATOM 688 C CA . HIS A 1 87 ? 4.919 6.837 -2.332 1.00 83.88 87 HIS A CA 1
ATOM 689 C C . HIS A 1 87 ? 5.655 5.963 -3.352 1.00 83.88 87 HIS A C 1
ATOM 691 O O . HIS A 1 87 ? 6.759 6.308 -3.782 1.00 83.88 87 HIS A O 1
ATOM 697 N N . PHE A 1 88 ? 5.055 4.840 -3.755 1.00 81.06 88 PHE A N 1
ATOM 698 C CA . PHE A 1 88 ? 5.730 3.840 -4.583 1.00 81.06 88 PHE A CA 1
ATOM 699 C C . PHE A 1 88 ? 5.602 4.125 -6.082 1.00 81.06 88 PHE A C 1
ATOM 701 O O . PHE A 1 88 ? 6.581 3.951 -6.805 1.00 81.06 88 PHE A O 1
ATOM 708 N N . GLU A 1 89 ? 4.466 4.634 -6.566 1.00 75.56 89 GLU A N 1
ATOM 709 C CA . GLU A 1 89 ? 4.289 4.993 -7.981 1.00 75.56 89 GLU A CA 1
ATOM 710 C C . GLU A 1 89 ? 5.110 6.237 -8.343 1.00 75.56 89 GLU A C 1
ATOM 712 O O . GLU A 1 89 ? 5.835 6.229 -9.340 1.00 75.56 89 GLU A O 1
ATOM 717 N N . ALA A 1 90 ? 5.086 7.285 -7.508 1.00 64.06 90 ALA A N 1
ATOM 718 C CA . ALA A 1 90 ? 5.850 8.506 -7.781 1.00 64.06 90 ALA A CA 1
ATOM 719 C C . ALA A 1 90 ? 7.366 8.279 -7.673 1.00 64.06 90 ALA A C 1
ATOM 721 O O . ALA A 1 90 ? 8.128 8.790 -8.501 1.00 64.06 90 ALA A O 1
ATOM 722 N N . SER A 1 91 ? 7.812 7.470 -6.703 1.00 64.44 91 SER A N 1
ATOM 723 C CA . SER A 1 91 ? 9.222 7.070 -6.601 1.00 64.44 91 SER A CA 1
ATOM 724 C C . SER A 1 91 ? 9.659 6.256 -7.818 1.00 64.44 91 SER A C 1
ATOM 726 O O . SER A 1 91 ? 10.754 6.473 -8.348 1.00 64.44 91 SER A O 1
ATOM 728 N N . ASN A 1 92 ? 8.796 5.368 -8.324 1.00 63.62 92 ASN A N 1
ATOM 729 C CA . ASN A 1 92 ? 9.105 4.576 -9.508 1.00 63.62 92 ASN A CA 1
ATOM 730 C C . ASN A 1 92 ? 9.129 5.455 -10.774 1.00 63.62 92 ASN A C 1
ATOM 732 O O . ASN A 1 92 ? 10.099 5.388 -11.528 1.00 63.62 92 ASN A O 1
ATOM 736 N N . TYR A 1 93 ? 8.177 6.379 -10.952 1.00 64.06 93 TYR A N 1
ATOM 737 C CA . TYR A 1 93 ? 8.171 7.338 -12.065 1.00 64.06 93 TYR A CA 1
ATOM 738 C C . TYR A 1 93 ? 9.419 8.229 -12.082 1.00 64.06 93 TYR A C 1
ATOM 740 O O . TYR A 1 93 ? 10.096 8.327 -13.108 1.00 64.06 93 TYR A O 1
ATOM 748 N N . GLN A 1 94 ? 9.796 8.822 -10.943 1.00 64.06 94 GLN A N 1
ATOM 749 C CA . GLN A 1 94 ? 11.032 9.605 -10.853 1.00 64.06 94 GLN A CA 1
ATOM 750 C C . GLN A 1 94 ? 12.278 8.762 -11.141 1.00 64.06 94 GLN A C 1
ATOM 752 O O . GLN A 1 94 ? 13.196 9.237 -11.811 1.00 64.06 94 GLN A O 1
ATOM 757 N N . SER A 1 95 ? 12.326 7.512 -10.675 1.00 65.00 95 SER A N 1
ATOM 758 C CA . SER A 1 95 ? 13.462 6.621 -10.933 1.00 65.00 95 SER A CA 1
ATOM 759 C C . SER A 1 95 ? 13.567 6.208 -12.407 1.00 65.00 95 SER A C 1
ATOM 761 O O . SER A 1 95 ? 14.671 6.124 -12.950 1.00 65.00 95 SER A O 1
ATOM 763 N N . VAL A 1 96 ? 12.428 6.002 -13.076 1.00 68.50 96 VAL A N 1
ATOM 764 C CA . VAL A 1 96 ? 12.341 5.701 -14.510 1.00 68.50 96 VAL A CA 1
ATOM 765 C C . VAL A 1 96 ? 12.743 6.923 -15.328 1.00 68.50 96 VAL A C 1
ATOM 767 O O . VAL A 1 96 ? 13.525 6.791 -16.269 1.00 68.50 96 VAL A O 1
ATOM 770 N N . LEU A 1 97 ? 12.281 8.118 -14.955 1.00 68.38 97 LEU A N 1
ATOM 771 C CA . LEU A 1 97 ? 12.716 9.365 -15.583 1.00 68.38 97 LEU A CA 1
ATOM 772 C C . LEU A 1 97 ? 14.218 9.597 -15.406 1.00 68.38 97 LEU A C 1
ATOM 774 O O . LEU A 1 97 ? 14.895 9.910 -16.383 1.00 68.38 97 LEU A O 1
ATOM 778 N N . ARG A 1 98 ? 14.760 9.394 -14.198 1.00 75.31 98 ARG A N 1
ATOM 779 C CA . ARG A 1 98 ? 16.207 9.498 -13.946 1.00 75.31 98 ARG A CA 1
ATOM 780 C C . ARG A 1 98 ? 16.999 8.491 -14.769 1.00 75.31 98 ARG A C 1
ATOM 782 O O . ARG A 1 98 ? 18.028 8.861 -15.321 1.00 75.31 98 ARG A O 1
ATOM 789 N N . GLU A 1 99 ? 16.528 7.253 -14.897 1.00 78.69 99 GLU A N 1
ATOM 790 C CA . GLU A 1 99 ? 17.192 6.255 -15.741 1.00 78.69 99 GLU A CA 1
ATOM 791 C C . GLU A 1 99 ? 17.156 6.650 -17.222 1.00 78.69 99 GLU A C 1
ATOM 793 O O . GLU A 1 99 ? 18.182 6.593 -17.899 1.00 78.69 99 GLU A O 1
ATOM 798 N N . LYS A 1 100 ? 15.997 7.089 -17.731 1.00 80.12 100 LYS A N 1
ATOM 799 C CA . LYS A 1 100 ? 15.867 7.578 -19.112 1.00 80.12 100 LYS A CA 1
ATOM 800 C C . LYS A 1 100 ? 16.792 8.770 -19.364 1.00 80.12 100 LYS A C 1
ATOM 802 O O . LYS A 1 100 ? 17.461 8.806 -20.394 1.00 80.12 100 LYS A O 1
ATOM 807 N N . LEU A 1 101 ? 16.887 9.694 -18.407 1.00 80.25 101 LEU A N 1
ATOM 808 C CA . LEU A 1 101 ? 17.775 10.852 -18.478 1.00 80.25 101 LEU A CA 1
ATOM 809 C C . LEU A 1 101 ? 19.255 10.441 -18.443 1.00 80.25 101 LEU A C 1
ATOM 811 O O . LEU A 1 101 ? 20.032 10.913 -19.265 1.00 80.25 101 LEU A O 1
ATOM 815 N N . GLN A 1 102 ? 19.646 9.516 -17.561 1.00 78.50 102 GLN A N 1
ATOM 816 C CA . GLN A 1 102 ? 21.013 8.983 -17.505 1.00 78.50 102 GLN A CA 1
ATOM 817 C C . GLN A 1 102 ? 21.403 8.244 -18.788 1.00 78.50 102 GLN A C 1
ATOM 819 O O . GLN A 1 102 ? 22.536 8.385 -19.248 1.00 78.50 102 GLN A O 1
ATOM 824 N N . LYS A 1 103 ? 20.485 7.478 -19.391 1.00 77.12 103 LYS A N 1
ATOM 825 C CA . LYS A 1 103 ? 20.710 6.817 -20.687 1.00 77.12 103 LYS A CA 1
ATOM 826 C C . LYS A 1 103 ? 20.890 7.838 -21.812 1.00 77.12 103 LYS A C 1
ATOM 828 O O . LYS A 1 103 ? 21.823 7.699 -22.599 1.00 77.12 103 LYS A O 1
ATOM 833 N N . ALA A 1 104 ? 20.056 8.879 -21.852 1.00 74.56 104 ALA A N 1
ATOM 834 C CA . ALA A 1 104 ? 20.172 9.959 -22.834 1.00 74.56 104 ALA A CA 1
ATOM 835 C C . ALA A 1 104 ? 21.492 10.737 -22.687 1.00 74.56 104 ALA A C 1
ATOM 837 O O . ALA A 1 104 ? 22.180 10.985 -23.674 1.00 74.56 104 ALA A O 1
ATOM 838 N N . ASP A 1 105 ? 21.890 11.054 -21.456 1.00 72.50 105 ASP A N 1
ATOM 839 C CA . ASP A 1 105 ? 23.126 11.778 -21.148 1.00 72.50 105 ASP A CA 1
ATOM 840 C C . ASP A 1 105 ? 24.387 10.927 -21.409 1.00 72.50 105 ASP A C 1
ATOM 842 O O . ASP A 1 105 ? 25.389 11.409 -21.936 1.00 72.50 105 ASP A O 1
ATOM 846 N N . SER A 1 106 ? 24.327 9.619 -21.140 1.00 69.19 106 SER A N 1
ATOM 847 C CA . SER A 1 106 ? 25.413 8.682 -21.469 1.00 69.19 106 SER A CA 1
ATOM 848 C C . SER A 1 106 ? 25.575 8.496 -22.979 1.00 69.19 106 SER A C 1
ATOM 850 O O . SER A 1 106 ? 26.702 8.518 -23.467 1.00 69.19 106 SER A O 1
ATOM 852 N N . GLY A 1 107 ? 24.472 8.392 -23.728 1.00 67.19 107 GLY A N 1
ATOM 853 C CA . GLY A 1 107 ? 24.503 8.358 -25.193 1.00 67.19 107 GLY A CA 1
ATOM 854 C C . GLY A 1 107 ? 25.004 9.669 -25.807 1.00 67.19 107 GLY A C 1
ATOM 855 O O . GLY A 1 107 ? 25.787 9.647 -26.754 1.00 67.19 107 GLY A O 1
ATOM 856 N N . HIS A 1 108 ? 24.632 10.816 -25.231 1.00 64.81 108 HIS A N 1
ATOM 857 C CA . HIS A 1 108 ? 25.133 12.125 -25.653 1.00 64.81 108 HIS A CA 1
ATOM 858 C C . HIS A 1 108 ? 26.642 12.282 -25.396 1.00 64.81 108 HIS A C 1
ATOM 860 O O . HIS A 1 108 ? 27.367 12.773 -26.263 1.00 64.81 108 HIS A O 1
ATOM 866 N N . ARG A 1 109 ? 27.149 11.815 -24.247 1.00 60.16 109 ARG A N 1
ATOM 867 C CA . ARG A 1 109 ? 28.597 11.766 -23.982 1.00 60.16 109 ARG A CA 1
ATOM 868 C C . ARG A 1 109 ? 29.333 10.839 -24.947 1.00 60.16 109 ARG A C 1
ATOM 870 O O . ARG A 1 109 ? 30.387 11.227 -25.431 1.00 60.16 109 ARG A O 1
ATOM 877 N N . ASP A 1 110 ? 28.792 9.661 -25.248 1.00 59.00 110 ASP A N 1
ATOM 878 C CA . ASP A 1 110 ? 29.422 8.689 -26.154 1.00 59.00 110 ASP A CA 1
ATOM 879 C C . ASP A 1 110 ? 29.497 9.203 -27.605 1.00 59.00 110 ASP A C 1
ATOM 881 O O . ASP A 1 110 ? 30.526 9.081 -28.271 1.00 59.00 110 ASP A O 1
ATOM 885 N N . LEU A 1 111 ? 28.443 9.885 -28.069 1.00 60.16 111 LEU A N 1
ATOM 886 C CA . LEU A 1 111 ? 28.442 10.604 -29.348 1.00 60.16 111 LEU A CA 1
ATOM 887 C C . LEU A 1 111 ? 29.443 11.767 -29.345 1.00 60.16 111 LEU A C 1
ATOM 889 O O . LEU A 1 111 ? 30.197 11.929 -30.304 1.00 60.16 111 LEU A O 1
ATOM 893 N N . LYS A 1 112 ? 29.511 12.545 -28.257 1.00 63.28 112 LYS A N 1
ATOM 894 C CA . LYS A 1 112 ? 30.489 13.633 -28.111 1.00 63.28 112 LYS A CA 1
ATOM 895 C C . LYS A 1 112 ? 31.930 13.110 -28.125 1.00 63.28 112 LYS A C 1
ATOM 897 O O . LYS A 1 112 ? 32.766 13.709 -28.795 1.00 63.28 112 LYS A O 1
ATOM 902 N N . TRP A 1 113 ? 32.220 11.986 -27.465 1.00 53.91 113 TRP A N 1
ATOM 903 C CA . TRP A 1 113 ? 33.530 11.325 -27.517 1.00 53.91 113 TRP A CA 1
ATOM 904 C C . TRP A 1 113 ? 33.882 10.838 -28.926 1.00 53.91 113 TRP A C 1
ATOM 906 O O . TRP A 1 113 ? 34.995 11.081 -29.390 1.00 53.91 113 TRP A O 1
ATOM 916 N N . ARG A 1 114 ? 32.932 10.224 -29.646 1.00 56.94 114 ARG A N 1
ATOM 917 C CA . ARG A 1 114 ? 33.138 9.778 -31.037 1.00 56.94 114 ARG A CA 1
ATOM 918 C C . ARG A 1 114 ? 33.416 10.930 -32.005 1.00 56.94 114 ARG A C 1
ATOM 920 O O . ARG A 1 114 ? 34.240 10.778 -32.900 1.00 56.94 114 ARG A O 1
ATOM 927 N N . VAL A 1 115 ? 32.768 12.078 -31.812 1.00 59.91 115 VAL A N 1
ATOM 928 C CA . VAL A 1 115 ? 32.962 13.273 -32.653 1.00 59.91 115 VAL A CA 1
ATOM 929 C C . VAL A 1 115 ? 34.261 14.016 -32.310 1.00 59.91 115 VAL A C 1
ATOM 931 O O . VAL A 1 115 ? 34.920 14.527 -33.210 1.00 59.91 115 VAL A O 1
ATOM 934 N N . PHE A 1 116 ? 34.673 14.050 -31.037 1.00 56.25 116 PHE A N 1
ATOM 935 C CA . PHE A 1 116 ? 35.893 14.750 -30.602 1.00 56.25 116 PHE A CA 1
ATOM 936 C C . PHE A 1 116 ? 37.177 13.901 -30.638 1.00 56.25 116 PHE A C 1
ATOM 938 O O . PHE A 1 116 ? 38.265 14.452 -30.486 1.00 56.25 116 PHE A O 1
ATOM 945 N N . SER A 1 117 ? 37.108 12.580 -30.841 1.00 54.53 117 SER A N 1
ATOM 946 C CA . SER A 1 117 ? 38.294 11.707 -30.948 1.00 54.53 117 SER A CA 1
ATOM 947 C C . SER A 1 117 ? 38.304 10.793 -32.188 1.00 54.53 117 SER A C 1
ATOM 949 O O . SER A 1 117 ? 38.435 9.579 -32.048 1.00 54.53 117 SER A O 1
ATOM 951 N N . PRO A 1 118 ? 38.262 11.329 -33.424 1.00 55.75 118 PRO A N 1
ATOM 952 C CA . PRO A 1 118 ? 38.348 10.502 -34.633 1.00 55.75 118 PRO A CA 1
ATOM 953 C C . PRO A 1 118 ? 39.752 9.924 -34.934 1.00 55.75 118 PRO A C 1
ATOM 955 O O . PRO A 1 118 ? 39.924 9.231 -35.929 1.00 55.75 118 PRO A O 1
ATOM 958 N N . HIS A 1 119 ? 40.766 10.160 -34.092 1.00 54.72 119 HIS A N 1
ATOM 959 C CA . HIS A 1 119 ? 42.184 9.992 -34.462 1.00 54.72 119 HIS A CA 1
ATOM 960 C C . HIS A 1 119 ? 42.876 8.752 -33.867 1.00 54.72 119 HIS A C 1
ATOM 962 O O . HIS A 1 119 ? 44.067 8.562 -34.092 1.00 54.72 119 HIS A O 1
ATOM 968 N N . LEU A 1 120 ? 42.179 7.906 -33.100 1.00 53.59 120 LEU A N 1
ATOM 969 C CA . LEU A 1 120 ? 42.796 6.759 -32.404 1.00 53.59 120 LEU A CA 1
ATOM 970 C C . LEU A 1 120 ? 42.304 5.381 -32.881 1.00 53.59 120 LEU A C 1
ATOM 972 O O . LEU A 1 120 ? 42.644 4.369 -32.277 1.00 53.59 120 LEU A O 1
ATOM 976 N N . SER A 1 121 ? 41.544 5.313 -33.980 1.00 52.41 121 SER A N 1
ATOM 977 C CA . SER A 1 121 ? 40.996 4.052 -34.515 1.00 52.41 121 SER A CA 1
ATOM 978 C C . SER A 1 121 ? 41.616 3.619 -35.852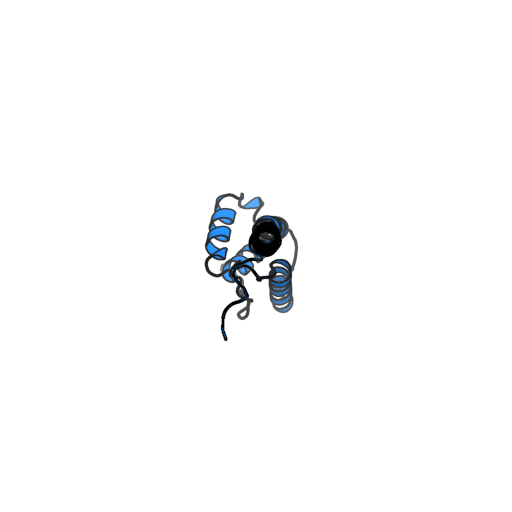 1.00 52.41 121 SER A C 1
ATOM 980 O O . SER A 1 121 ? 40.966 2.972 -36.662 1.00 52.41 121 SER A O 1
ATOM 982 N N . SER A 1 122 ? 42.879 3.968 -36.114 1.00 52.28 122 SER A N 1
ATOM 983 C CA . SER A 1 122 ? 43.599 3.418 -37.269 1.00 52.28 122 SER A CA 1
ATOM 984 C C . SER A 1 122 ? 45.091 3.288 -36.980 1.00 52.28 122 SER A C 1
ATOM 986 O O . SER A 1 122 ? 45.868 4.204 -37.231 1.00 52.28 122 SER A O 1
ATOM 988 N N . ARG A 1 123 ? 45.468 2.164 -36.360 1.00 47.44 123 ARG A N 1
ATOM 989 C CA . ARG A 1 123 ? 46.783 1.503 -36.467 1.00 47.44 123 ARG A CA 1
ATOM 990 C C . ARG A 1 123 ? 46.736 0.187 -35.688 1.00 47.44 123 ARG A C 1
ATOM 992 O O . ARG A 1 123 ? 47.045 0.130 -34.499 1.00 47.44 123 ARG A O 1
ATOM 999 N N . ARG A 1 124 ? 46.294 -0.860 -36.375 1.00 47.03 124 ARG A N 1
ATOM 1000 C CA . ARG A 1 124 ? 46.652 -2.250 -36.091 1.00 47.03 124 ARG A CA 1
ATOM 1001 C C . ARG A 1 124 ? 46.581 -3.001 -37.421 1.00 47.03 124 ARG A C 1
ATOM 1003 O O . ARG A 1 124 ? 45.540 -3.547 -37.757 1.00 47.03 124 ARG A O 1
ATOM 1010 N N . ASP A 1 125 ? 47.682 -2.917 -38.154 1.00 49.12 125 ASP A N 1
ATOM 1011 C CA . ASP A 1 125 ? 48.206 -3.971 -39.025 1.00 49.12 125 ASP A CA 1
ATOM 1012 C C . ASP A 1 125 ? 49.621 -4.271 -38.517 1.00 49.12 125 ASP A C 1
ATOM 1014 O O . ASP A 1 125 ? 50.309 -3.287 -38.137 1.00 49.12 125 ASP A O 1
#

Sequence (125 aa):
MAARTRVPSSLPKFTGKKGDDVREWLFQIENACRINGIRIEDANSQLPGIAGSAMDKPASGWFLHWSSTTRVEEHTWGIFREHVLQHFEASNYQSVLREKLQKADSGHRDLKWRVFSPHLSSRRD

Secondary structure (DSSP, 8-state):
--------TTPPPB---TT--HHHHHHHHHHHHHHTT----TT-SHHHHHHHHHBPTTHHHHHHHHHHHS-GGG-SHHHHHHHHIIIIIHHHHHHHHHHHHHHHHHHHHHHHHHHH-TTSS----

Organism: NCBI:txid4795